Protein AF-A0A8S4NFU0-F1 (afdb_monomer_lite)

Structure (mmCIF, N/CA/C/O backbone):
data_AF-A0A8S4NFU0-F1
#
_entry.id   AF-A0A8S4NFU0-F1
#
loop_
_atom_site.group_PDB
_atom_site.id
_atom_site.type_symbol
_atom_site.label_atom_id
_atom_site.label_alt_id
_atom_site.label_comp_id
_atom_site.label_asym_id
_atom_site.label_entity_id
_atom_site.label_seq_id
_atom_site.pdbx_PDB_ins_code
_atom_site.Cartn_x
_atom_site.Cartn_y
_atom_site.Cartn_z
_atom_site.occupancy
_atom_site.B_iso_or_equiv
_atom_site.auth_seq_id
_atom_site.auth_comp_id
_atom_site.auth_asym_id
_atom_site.auth_atom_id
_atom_site.pdbx_PDB_model_num
ATOM 1 N N . GLY A 1 1 ? 4.737 3.732 -10.037 1.00 83.00 1 GLY A N 1
ATOM 2 C CA . GLY A 1 1 ? 3.515 4.091 -9.311 1.00 83.00 1 GLY A CA 1
ATOM 3 C C . GLY A 1 1 ? 2.408 3.191 -9.789 1.00 83.00 1 GLY A C 1
ATOM 4 O O . GLY A 1 1 ? 2.575 2.513 -10.796 1.00 83.00 1 GLY A O 1
ATOM 5 N N . GLY A 1 2 ? 1.293 3.156 -9.080 1.00 92.38 2 GLY A N 1
ATOM 6 C CA . GLY A 1 2 ? 0.189 2.275 -9.426 1.00 92.38 2 GLY A CA 1
ATOM 7 C C . GLY A 1 2 ? -1.128 2.787 -8.881 1.00 92.38 2 GLY A C 1
ATOM 8 O O . GLY A 1 2 ? -1.194 3.829 -8.230 1.00 92.38 2 GLY A O 1
ATOM 9 N N . THR A 1 3 ? -2.190 2.054 -9.183 1.00 94.56 3 THR A N 1
ATOM 10 C CA . THR A 1 3 ? -3.508 2.276 -8.596 1.00 94.56 3 THR A CA 1
ATOM 11 C C . THR A 1 3 ? -3.961 1.001 -7.925 1.00 94.56 3 THR A C 1
ATOM 13 O O . THR A 1 3 ? -4.016 -0.037 -8.570 1.00 94.56 3 THR A O 1
ATOM 16 N N . CYS A 1 4 ? -4.296 1.105 -6.650 1.00 94.94 4 CYS A N 1
ATOM 17 C CA . CYS A 1 4 ? -4.860 0.049 -5.833 1.00 94.94 4 CYS A CA 1
ATOM 18 C C . CYS A 1 4 ? -6.296 0.393 -5.496 1.00 94.94 4 CYS A C 1
ATOM 20 O O . CYS A 1 4 ? -6.574 1.526 -5.097 1.00 94.94 4 CYS A O 1
ATOM 22 N N . LYS A 1 5 ? -7.190 -0.582 -5.631 1.00 95.44 5 LYS A N 1
ATOM 23 C CA . LYS A 1 5 ? -8.589 -0.441 -5.254 1.00 95.44 5 LYS A CA 1
ATOM 24 C C . LYS A 1 5 ? -9.026 -1.624 -4.401 1.00 95.44 5 LYS A C 1
ATOM 26 O O . LYS A 1 5 ? -8.811 -2.766 -4.792 1.00 95.44 5 LYS A O 1
ATOM 31 N N . ASP A 1 6 ? -9.664 -1.318 -3.284 1.00 94.81 6 ASP A N 1
ATOM 32 C CA . ASP A 1 6 ? -10.449 -2.259 -2.494 1.00 94.81 6 ASP A CA 1
ATOM 33 C C . ASP A 1 6 ? -11.737 -2.589 -3.266 1.00 94.81 6 ASP A C 1
ATOM 35 O O . ASP A 1 6 ? -12.488 -1.693 -3.685 1.00 94.81 6 ASP A O 1
ATOM 39 N N . ARG A 1 7 ? -11.971 -3.879 -3.517 1.00 95.19 7 ARG A N 1
ATOM 40 C CA . ARG A 1 7 ? -13.120 -4.350 -4.306 1.00 95.19 7 ARG A CA 1
ATOM 41 C C . ARG A 1 7 ? -14.400 -4.499 -3.485 1.00 95.19 7 ARG A C 1
ATOM 43 O O . ARG A 1 7 ? -15.466 -4.621 -4.087 1.00 95.19 7 ARG A O 1
ATOM 50 N N . VAL A 1 8 ? -14.315 -4.421 -2.162 1.00 93.81 8 VAL A N 1
ATOM 51 C CA . VAL A 1 8 ? -15.434 -4.493 -1.220 1.00 93.81 8 VAL A CA 1
ATOM 52 C C . VAL A 1 8 ? -16.080 -3.122 -1.028 1.00 93.81 8 VAL A C 1
ATOM 54 O O . VAL A 1 8 ? -17.285 -2.970 -1.228 1.00 93.81 8 VAL A O 1
ATOM 57 N N . ASN A 1 9 ? -15.300 -2.101 -0.670 1.00 90.19 9 ASN A N 1
ATOM 58 C CA . ASN A 1 9 ? -15.821 -0.772 -0.313 1.00 90.19 9 ASN A CA 1
ATOM 59 C C . ASN A 1 9 ? -15.422 0.345 -1.302 1.00 90.19 9 ASN A C 1
ATOM 61 O O . ASN A 1 9 ? -15.905 1.474 -1.193 1.00 90.19 9 ASN A O 1
ATOM 65 N N . GLY A 1 10 ? -14.578 0.044 -2.295 1.00 90.75 10 GLY A N 1
ATOM 66 C CA . GLY A 1 10 ? -14.188 0.976 -3.352 1.00 90.75 10 GLY A CA 1
ATOM 67 C C . GLY A 1 10 ? -13.077 1.962 -2.986 1.00 90.75 10 GLY A C 1
ATOM 68 O O . GLY A 1 10 ? -12.747 2.813 -3.823 1.00 90.75 10 GLY A O 1
ATOM 69 N N . TYR A 1 11 ? -12.481 1.867 -1.791 1.00 91.00 11 TYR A N 1
ATOM 70 C CA . TYR A 1 11 ? -11.343 2.704 -1.409 1.00 91.00 11 TYR A CA 1
ATOM 71 C C . TYR A 1 11 ? -10.204 2.572 -2.416 1.00 91.00 11 TYR A C 1
ATOM 73 O O . TYR A 1 11 ? -9.812 1.476 -2.798 1.00 91.00 11 TYR A O 1
ATOM 81 N N . THR A 1 12 ? -9.686 3.710 -2.879 1.00 92.75 12 THR A N 1
ATOM 82 C CA . THR A 1 12 ? -8.677 3.753 -3.942 1.00 92.75 12 THR A CA 1
ATOM 83 C C . THR A 1 12 ? -7.472 4.583 -3.507 1.00 92.75 12 THR A C 1
ATOM 85 O O . THR A 1 12 ? -7.626 5.666 -2.938 1.00 92.75 12 THR A O 1
ATOM 88 N N . CYS A 1 13 ? -6.274 4.082 -3.802 1.00 91.19 13 CYS A N 1
ATOM 89 C CA . CYS A 1 13 ? -5.010 4.801 -3.688 1.00 91.19 13 CYS A CA 1
ATOM 90 C C . CYS A 1 13 ? -4.318 4.788 -5.052 1.00 91.19 13 CYS A C 1
ATOM 92 O O . CYS A 1 13 ? -4.094 3.717 -5.616 1.00 91.19 13 CYS A O 1
ATOM 94 N N . SER A 1 14 ? -3.975 5.960 -5.581 1.00 93.00 14 SER A N 1
ATOM 95 C CA . SER A 1 14 ? -3.388 6.094 -6.916 1.00 93.00 14 SER A CA 1
ATOM 96 C C . SER A 1 14 ? -2.193 7.026 -6.892 1.00 93.00 14 SER A C 1
ATOM 98 O O . SER A 1 14 ? -2.296 8.150 -6.416 1.00 93.00 14 SER A O 1
ATOM 100 N N . CYS A 1 15 ? -1.083 6.599 -7.480 1.00 91.81 15 CYS A N 1
ATOM 101 C CA . CYS A 1 15 ? 0.087 7.435 -7.711 1.00 91.81 15 CYS A CA 1
ATOM 102 C C . CYS A 1 15 ? 0.414 7.499 -9.203 1.00 91.81 15 CYS A C 1
ATOM 104 O O . CYS A 1 15 ? 0.157 6.551 -9.948 1.00 91.81 15 CYS A O 1
ATOM 106 N N . VAL A 1 16 ? 1.027 8.599 -9.649 1.00 90.94 16 VAL A N 1
ATOM 107 C CA . VAL A 1 16 ? 1.450 8.735 -11.055 1.00 90.94 16 VAL A CA 1
ATOM 108 C C . VAL A 1 16 ? 2.440 7.621 -11.457 1.00 90.94 16 VAL A C 1
ATOM 110 O O . VAL A 1 16 ? 3.186 7.130 -10.603 1.00 90.94 16 VAL A O 1
ATOM 113 N N . PRO A 1 17 ? 2.499 7.210 -12.739 1.00 85.44 17 PRO A N 1
ATOM 114 C CA . PRO A 1 17 ? 3.299 6.057 -13.172 1.00 85.44 17 PRO A CA 1
ATOM 115 C C . PRO A 1 17 ? 4.780 6.103 -12.764 1.00 85.44 17 PRO A C 1
ATOM 117 O O . PRO A 1 17 ? 5.335 5.092 -12.338 1.00 85.44 17 PRO A O 1
ATOM 120 N N . GLU A 1 18 ? 5.407 7.278 -12.794 1.00 83.81 18 GLU A N 1
ATOM 121 C CA . GLU A 1 18 ? 6.823 7.463 -12.436 1.00 83.81 18 GLU A CA 1
ATOM 122 C C . GLU A 1 18 ? 7.076 7.515 -10.920 1.00 83.81 18 GLU A C 1
ATOM 124 O O . GLU A 1 18 ? 8.221 7.560 -10.477 1.00 83.81 18 GLU A O 1
ATOM 129 N N . TYR A 1 19 ? 6.021 7.497 -10.100 1.00 85.88 19 TYR A N 1
ATOM 130 C CA . TYR A 1 19 ? 6.157 7.610 -8.655 1.00 85.88 19 TYR A CA 1
ATOM 131 C C . TYR A 1 19 ? 6.862 6.402 -8.042 1.00 85.88 19 TYR A C 1
ATOM 133 O O . TYR A 1 19 ? 6.472 5.257 -8.297 1.00 85.88 19 TYR A O 1
ATOM 141 N N . ASN A 1 20 ? 7.855 6.682 -7.202 1.00 81.81 20 ASN A N 1
ATOM 142 C CA . ASN A 1 20 ? 8.699 5.721 -6.501 1.00 81.81 20 ASN A CA 1
ATOM 143 C C . ASN A 1 20 ? 8.838 6.041 -4.999 1.00 81.81 20 ASN A C 1
ATOM 145 O O . ASN A 1 20 ? 9.835 5.649 -4.408 1.00 81.81 20 ASN A O 1
ATOM 149 N N . GLY A 1 21 ? 7.904 6.795 -4.402 1.00 78.56 21 GLY A N 1
ATOM 150 C CA . GLY A 1 21 ? 7.862 6.999 -2.948 1.00 78.56 21 GLY A CA 1
ATOM 151 C C . GLY A 1 21 ? 8.593 8.215 -2.378 1.00 78.56 21 GLY A C 1
ATOM 152 O O . GLY A 1 21 ? 8.678 8.339 -1.162 1.00 78.56 21 GLY A O 1
ATOM 153 N N . GLN A 1 22 ? 9.125 9.113 -3.212 1.00 71.25 22 GLN A N 1
ATOM 154 C CA . GLN A 1 22 ? 9.906 10.271 -2.741 1.00 71.25 22 GLN A CA 1
ATOM 155 C C . GLN A 1 22 ? 9.101 11.588 -2.615 1.00 71.25 22 GLN A C 1
ATOM 157 O O . GLN A 1 22 ? 9.662 12.582 -2.172 1.00 71.25 2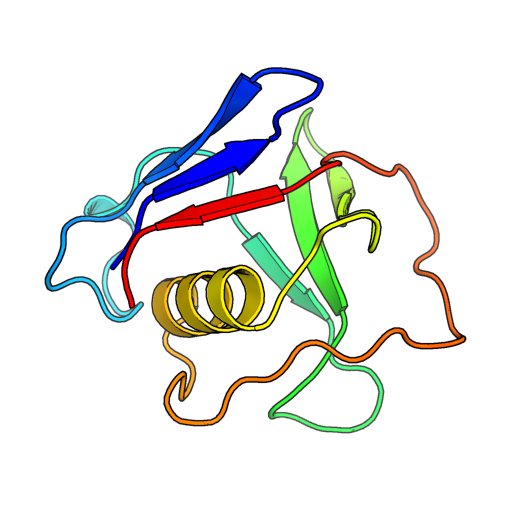2 GLN A O 1
ATOM 162 N N . ASP A 1 23 ? 7.799 11.604 -2.949 1.00 73.62 23 ASP A N 1
ATOM 163 C CA . ASP A 1 23 ? 6.974 12.822 -3.119 1.00 73.62 23 ASP A CA 1
ATOM 164 C C . ASP A 1 23 ? 5.456 12.590 -2.872 1.00 73.62 23 ASP A C 1
ATOM 166 O O . ASP A 1 23 ? 4.699 12.295 -3.800 1.00 73.62 23 ASP A O 1
ATOM 170 N N . ASN A 1 24 ? 4.952 12.802 -1.653 1.00 66.12 24 ASN A N 1
ATOM 171 C CA . ASN A 1 24 ? 3.542 12.509 -1.314 1.00 66.12 24 ASN A CA 1
ATOM 172 C C . ASN A 1 24 ? 2.482 13.248 -2.168 1.00 66.12 24 ASN A C 1
ATOM 174 O O . ASN A 1 24 ? 1.353 12.780 -2.271 1.00 66.12 24 ASN A O 1
ATOM 178 N N . TYR A 1 25 ? 2.818 14.376 -2.811 1.00 73.38 25 TYR A N 1
ATOM 179 C CA . TYR A 1 25 ? 1.887 15.131 -3.671 1.00 73.38 25 TYR A CA 1
ATOM 180 C C . TYR A 1 25 ? 1.590 14.444 -5.015 1.00 73.38 25 TYR A C 1
ATOM 182 O O . TYR A 1 25 ? 0.728 14.895 -5.767 1.00 73.38 25 TYR A O 1
ATOM 190 N N . LYS A 1 26 ? 2.312 13.366 -5.334 1.00 85.56 26 LYS A N 1
ATOM 191 C CA . LYS A 1 26 ? 2.134 12.574 -6.557 1.00 85.56 26 LYS A CA 1
ATOM 192 C C . LYS A 1 26 ? 1.158 11.408 -6.387 1.00 85.56 26 LYS A C 1
ATOM 194 O O . LYS A 1 26 ? 0.972 10.638 -7.333 1.00 85.56 26 LYS A O 1
ATOM 199 N N . CYS A 1 27 ? 0.550 11.296 -5.208 1.00 88.31 27 CYS A N 1
ATOM 200 C CA . CYS A 1 27 ? -0.415 10.268 -4.857 1.00 88.31 27 CYS A CA 1
ATOM 201 C C . CYS A 1 27 ? -1.709 10.872 -4.317 1.00 88.31 27 CYS A C 1
ATOM 203 O O . CYS A 1 27 ? -1.703 11.900 -3.642 1.00 88.31 27 CYS A O 1
ATOM 205 N N . THR A 1 28 ? -2.819 10.194 -4.576 1.00 90.81 28 THR A N 1
ATOM 206 C CA . THR A 1 28 ? -4.127 10.457 -3.982 1.00 90.81 28 THR A CA 1
ATOM 207 C C . THR A 1 28 ? -4.594 9.228 -3.206 1.00 90.81 28 THR A C 1
ATOM 209 O O . THR A 1 28 ? -4.264 8.093 -3.554 1.00 90.81 28 THR A O 1
ATOM 212 N N . GLY A 1 29 ? -5.369 9.454 -2.144 1.00 87.69 29 GLY A N 1
ATOM 213 C CA . GLY A 1 29 ? -5.894 8.393 -1.283 1.00 87.69 29 GLY A CA 1
ATOM 214 C C . GLY A 1 29 ? -5.310 8.413 0.135 1.00 87.69 29 GLY A C 1
ATOM 215 O O . GLY A 1 29 ? -4.687 9.400 0.533 1.00 87.69 29 GLY A O 1
ATOM 216 N N . PRO A 1 30 ? -5.567 7.357 0.925 1.00 86.62 30 PRO A N 1
ATOM 217 C CA . PRO A 1 30 ? -5.126 7.276 2.310 1.00 86.62 30 PRO A CA 1
ATOM 218 C C . PRO A 1 30 ? -3.614 7.055 2.420 1.00 86.62 30 PRO A C 1
ATOM 220 O O . PRO A 1 30 ? -2.976 6.494 1.528 1.00 86.62 30 PRO A O 1
ATOM 223 N N . ASN A 1 31 ? -3.047 7.459 3.557 1.00 89.50 31 ASN A N 1
ATOM 224 C CA . ASN A 1 31 ? -1.657 7.152 3.875 1.00 89.50 31 ASN A CA 1
ATOM 225 C C . ASN A 1 31 ? -1.514 5.663 4.197 1.00 89.50 31 ASN A C 1
ATOM 227 O O . ASN A 1 31 ? -2.367 5.083 4.869 1.00 89.50 31 ASN A O 1
ATOM 231 N N . ILE A 1 32 ? -0.401 5.073 3.780 1.00 91.69 32 ILE A N 1
ATOM 232 C CA . ILE A 1 32 ? -0.042 3.688 4.089 1.00 91.69 32 ILE A CA 1
ATOM 233 C C . ILE A 1 32 ? 1.284 3.641 4.847 1.00 91.69 32 ILE A C 1
ATOM 235 O O . ILE A 1 32 ? 2.077 4.582 4.784 1.00 91.69 32 ILE A O 1
ATOM 239 N N . ARG A 1 33 ? 1.530 2.548 5.572 1.00 91.94 33 ARG A N 1
ATOM 240 C CA . ARG A 1 33 ? 2.820 2.262 6.215 1.00 91.94 33 ARG A CA 1
ATOM 241 C C . ARG A 1 33 ? 3.083 0.765 6.276 1.00 91.94 33 ARG A C 1
ATOM 243 O O . ARG A 1 33 ? 2.150 -0.031 6.313 1.00 91.94 33 ARG A O 1
ATOM 250 N N . VAL A 1 34 ? 4.355 0.400 6.384 1.00 90.75 34 VAL A N 1
ATOM 251 C CA . VAL A 1 34 ? 4.765 -0.953 6.767 1.00 90.75 34 VAL A CA 1
ATOM 252 C C . VAL A 1 34 ? 5.144 -0.948 8.242 1.00 90.75 34 VAL A C 1
ATOM 254 O O . VAL A 1 34 ? 6.030 -0.209 8.668 1.00 90.75 34 VAL A O 1
ATOM 257 N N . VAL A 1 35 ? 4.474 -1.784 9.031 1.00 90.56 35 VAL A N 1
ATOM 258 C CA . VAL A 1 35 ? 4.870 -2.079 10.408 1.00 90.56 35 VAL A CA 1
ATOM 259 C C . VAL A 1 35 ? 5.801 -3.284 10.388 1.00 90.56 35 VAL A C 1
ATOM 261 O O . VAL A 1 35 ? 5.382 -4.406 10.105 1.00 90.56 35 VAL A O 1
ATOM 264 N N . HIS A 1 36 ? 7.080 -3.048 10.668 1.00 86.50 36 HIS A N 1
ATOM 265 C CA . HIS A 1 36 ? 8.126 -4.068 10.646 1.00 86.50 36 HIS A CA 1
ATOM 266 C C . HIS A 1 36 ? 7.933 -5.124 11.739 1.00 86.50 36 HIS A C 1
ATOM 268 O O . HIS A 1 36 ? 7.861 -4.797 12.923 1.00 86.50 36 HIS A O 1
ATOM 274 N N . VAL A 1 37 ? 7.908 -6.402 11.350 1.00 76.44 37 VAL A N 1
ATOM 275 C CA . VAL A 1 37 ? 7.730 -7.541 12.268 1.00 76.44 37 VAL A CA 1
ATOM 276 C C . VAL A 1 37 ? 9.012 -8.377 12.299 1.00 76.44 37 VAL A C 1
ATOM 278 O O . VAL A 1 37 ? 9.021 -9.525 11.903 1.00 76.44 37 VAL A O 1
ATOM 281 N N . GLY A 1 38 ? 10.134 -7.804 12.743 1.00 69.31 38 GLY A N 1
ATOM 282 C CA . GLY A 1 38 ? 11.404 -8.544 12.875 1.00 69.31 38 GLY A CA 1
ATOM 283 C C . GLY A 1 38 ? 12.431 -8.345 11.748 1.00 69.31 38 GLY A C 1
ATOM 284 O O . GLY A 1 38 ? 13.443 -9.041 11.728 1.00 69.31 38 GLY A O 1
ATOM 285 N N . GLY A 1 39 ? 12.228 -7.376 10.848 1.00 69.31 39 GLY A N 1
ATOM 286 C CA . GLY A 1 39 ? 13.225 -6.930 9.863 1.00 69.31 39 GLY A CA 1
ATOM 287 C C . GLY A 1 39 ? 12.859 -5.579 9.237 1.00 69.31 39 GLY A C 1
ATOM 288 O O . GLY A 1 39 ? 11.690 -5.219 9.214 1.00 69.31 39 GLY A O 1
ATOM 289 N N . SER A 1 40 ? 13.840 -4.821 8.732 1.00 74.81 40 SER A N 1
ATOM 290 C CA . SER A 1 40 ? 13.640 -3.458 8.194 1.00 74.81 40 SER A CA 1
ATOM 291 C C . SER A 1 40 ? 13.133 -3.402 6.748 1.00 74.81 40 SER A C 1
ATOM 293 O O . SER A 1 40 ? 12.832 -2.325 6.242 1.00 74.81 40 SER A O 1
ATOM 295 N N . THR A 1 41 ? 13.051 -4.540 6.058 1.00 81.88 41 THR A N 1
ATOM 296 C CA . THR A 1 41 ? 12.702 -4.605 4.627 1.00 81.88 41 THR A CA 1
ATOM 297 C C . THR A 1 41 ? 11.334 -5.218 4.354 1.00 81.88 41 THR A C 1
ATOM 299 O O . THR A 1 41 ? 10.884 -5.217 3.215 1.00 81.88 41 THR A O 1
ATOM 302 N N . TRP A 1 42 ? 10.661 -5.729 5.382 1.00 86.62 42 TRP A N 1
ATOM 303 C CA . TRP A 1 42 ? 9.354 -6.367 5.275 1.00 86.62 42 TRP A CA 1
ATOM 304 C C . TRP A 1 42 ? 8.531 -6.100 6.532 1.00 86.62 42 TRP A C 1
ATOM 306 O O . TRP A 1 42 ? 9.054 -5.682 7.569 1.00 86.62 42 TRP A O 1
ATOM 316 N N . GLY A 1 43 ? 7.229 -6.329 6.440 1.00 89.88 43 GLY A N 1
ATOM 317 C CA . GLY A 1 43 ? 6.323 -6.150 7.559 1.00 89.88 43 GLY A CA 1
ATOM 318 C C . GLY A 1 43 ? 4.871 -6.222 7.124 1.00 89.88 43 GLY A C 1
ATOM 319 O O . GLY A 1 43 ? 4.565 -6.595 5.993 1.00 89.88 43 GLY A O 1
ATOM 320 N N . ARG A 1 44 ? 3.986 -5.851 8.043 1.00 91.19 44 ARG A N 1
ATOM 321 C CA . ARG A 1 44 ? 2.549 -5.785 7.799 1.00 91.19 44 ARG A CA 1
ATOM 322 C C . ARG A 1 44 ? 2.193 -4.450 7.158 1.00 91.19 44 ARG A C 1
ATOM 324 O O . ARG A 1 44 ? 2.596 -3.406 7.671 1.00 91.19 44 ARG A O 1
ATOM 331 N N . LEU A 1 45 ? 1.422 -4.492 6.076 1.00 91.38 45 LEU A N 1
ATOM 332 C CA . LEU A 1 45 ? 0.859 -3.296 5.465 1.00 91.38 45 LEU A CA 1
ATOM 333 C C . LEU A 1 45 ? -0.325 -2.796 6.301 1.00 91.38 45 LEU A C 1
ATOM 335 O O . LEU A 1 45 ? -1.228 -3.560 6.643 1.00 91.38 45 LEU A O 1
ATOM 339 N N . GLU A 1 46 ? -0.309 -1.509 6.627 1.00 92.94 46 GLU A N 1
ATOM 340 C CA . GLU A 1 46 ? -1.400 -0.820 7.310 1.00 92.94 46 GLU A CA 1
ATOM 341 C C . GLU A 1 46 ? -1.793 0.440 6.543 1.00 92.94 46 GLU A C 1
ATOM 343 O O . GLU A 1 46 ? -0.957 1.098 5.914 1.00 92.94 46 GLU A O 1
ATOM 348 N N . VAL A 1 47 ? -3.071 0.791 6.636 1.00 92.75 47 VAL A N 1
ATOM 349 C CA . VAL A 1 47 ? -3.669 1.971 6.009 1.00 92.75 47 VAL A CA 1
ATOM 350 C C . VAL A 1 47 ? -4.288 2.871 7.072 1.00 92.75 47 VAL A C 1
ATOM 352 O O . VAL A 1 47 ? -4.854 2.397 8.059 1.00 92.75 47 VAL A O 1
ATOM 355 N N . TYR A 1 48 ? -4.145 4.182 6.889 1.00 91.38 48 TYR A N 1
ATOM 356 C CA . TYR A 1 48 ? -4.773 5.179 7.742 1.00 91.38 48 TYR A CA 1
ATOM 357 C C . TYR A 1 48 ? -6.125 5.577 7.163 1.00 91.38 48 TYR A C 1
ATOM 359 O O . TYR A 1 48 ? -6.201 6.285 6.155 1.00 91.38 48 TYR A O 1
ATOM 367 N N . TYR A 1 49 ? -7.192 5.135 7.817 1.00 87.88 49 TYR A N 1
ATOM 368 C CA . TYR A 1 49 ? -8.558 5.374 7.390 1.00 87.88 49 TYR A CA 1
ATOM 369 C C . TYR A 1 49 ? -9.460 5.663 8.594 1.00 87.88 49 TYR A C 1
ATOM 371 O O . TYR A 1 49 ? -9.216 5.188 9.697 1.00 87.88 49 TYR A O 1
ATOM 379 N N . ASN A 1 50 ? -10.465 6.523 8.404 1.00 88.75 50 ASN A N 1
ATOM 380 C CA . ASN A 1 50 ? -11.386 6.963 9.458 1.00 88.75 50 ASN A CA 1
ATOM 381 C C . ASN A 1 50 ? -10.690 7.388 10.775 1.00 88.75 50 ASN A C 1
ATOM 383 O O . ASN A 1 50 ? -11.113 7.039 11.873 1.00 88.75 50 ASN A O 1
ATOM 387 N N . ASN A 1 51 ? -9.596 8.149 10.653 1.00 90.19 51 ASN A N 1
ATOM 388 C CA . ASN A 1 51 ? -8.756 8.615 11.764 1.00 90.19 51 ASN A CA 1
ATOM 389 C C . ASN A 1 51 ? -8.075 7.517 12.606 1.00 90.19 51 ASN A C 1
ATOM 391 O O . ASN A 1 51 ? -7.670 7.779 13.740 1.00 90.19 51 ASN A O 1
ATOM 395 N N . ALA A 1 52 ? -7.900 6.313 12.062 1.00 92.38 52 ALA A N 1
ATOM 396 C CA . ALA A 1 52 ? -7.196 5.227 12.729 1.00 92.38 52 ALA A CA 1
ATOM 397 C C . ALA A 1 52 ? -6.351 4.399 11.750 1.00 92.38 52 ALA A C 1
ATOM 399 O O . ALA A 1 52 ? -6.632 4.301 10.557 1.00 92.38 52 ALA A O 1
ATOM 400 N N . TRP A 1 53 ? -5.288 3.787 12.268 1.00 93.56 53 TRP A N 1
ATOM 401 C CA . TRP A 1 53 ? -4.533 2.778 11.529 1.00 93.56 53 TRP A CA 1
ATOM 402 C C . TRP A 1 53 ? -5.225 1.427 11.655 1.00 93.56 53 TRP A C 1
ATOM 404 O O . TRP A 1 53 ? -5.655 1.061 12.746 1.00 93.56 53 TRP A O 1
ATOM 414 N N . GLY A 1 54 ? -5.289 0.692 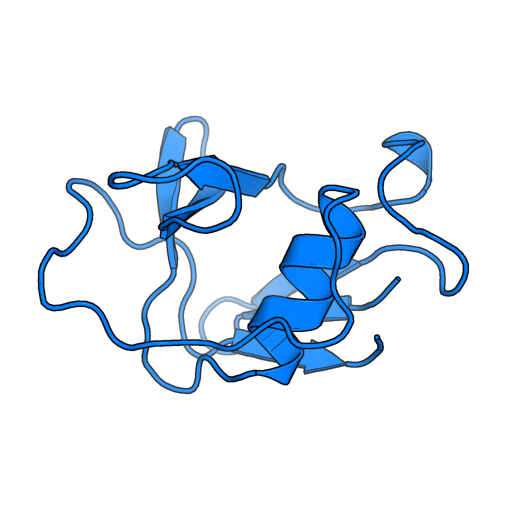10.554 1.00 92.50 54 GLY A N 1
ATOM 415 C CA . GLY A 1 54 ? -5.817 -0.667 10.516 1.00 92.50 54 GLY A CA 1
ATOM 416 C C . GLY A 1 54 ? -5.148 -1.490 9.426 1.00 92.50 54 GLY A C 1
ATOM 417 O O . GLY A 1 54 ? -4.296 -0.994 8.681 1.00 92.50 54 GLY A O 1
ATOM 418 N N . THR A 1 55 ? -5.498 -2.767 9.377 1.00 92.25 55 THR A N 1
ATOM 419 C CA . THR A 1 55 ? -4.853 -3.765 8.527 1.00 92.25 55 THR A CA 1
ATOM 420 C C . THR A 1 55 ? -5.540 -3.906 7.176 1.00 92.25 55 THR A C 1
ATOM 422 O O . THR A 1 55 ? -6.662 -3.443 6.968 1.00 92.25 55 THR A O 1
ATOM 425 N N . VAL A 1 56 ? -4.843 -4.575 6.263 1.00 91.81 56 VAL A N 1
ATOM 426 C CA . VAL A 1 56 ? -5.381 -5.058 4.991 1.00 91.81 56 VAL A CA 1
ATOM 427 C C . VAL A 1 56 ? -5.581 -6.568 5.121 1.00 91.81 56 VAL A C 1
ATOM 429 O O . VAL A 1 56 ? -4.692 -7.243 5.647 1.00 91.81 56 VAL A O 1
ATOM 432 N N . CYS A 1 57 ? -6.747 -7.069 4.720 1.00 91.44 57 CYS A N 1
ATOM 433 C CA . CYS A 1 57 ? -7.031 -8.500 4.648 1.00 91.44 57 CYS A CA 1
ATOM 434 C C . CYS A 1 57 ? -6.094 -9.174 3.635 1.00 91.44 57 CYS A C 1
ATOM 436 O O . CYS A 1 57 ? -5.684 -8.547 2.657 1.00 91.44 57 CYS A O 1
ATOM 438 N N . ASP A 1 58 ? -5.726 -10.430 3.871 1.00 89.94 58 ASP A N 1
ATOM 439 C CA . ASP A 1 58 ? -4.903 -11.199 2.939 1.00 89.94 58 ASP A CA 1
ATOM 440 C C . ASP A 1 58 ? -5.694 -11.858 1.807 1.00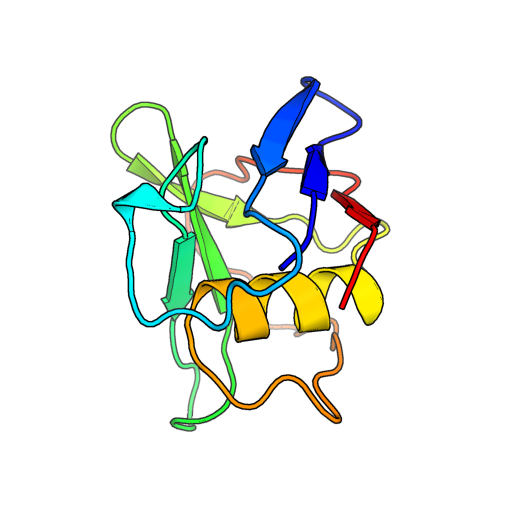 89.94 58 ASP A C 1
ATOM 442 O O . ASP A 1 58 ? -5.088 -12.316 0.833 1.00 89.94 58 ASP A O 1
ATOM 446 N N . ASP A 1 59 ? -7.023 -11.880 1.893 1.00 91.06 59 ASP A N 1
ATOM 447 C CA . ASP A 1 59 ? -7.869 -12.400 0.828 1.00 91.06 59 ASP A CA 1
ATOM 448 C C . ASP A 1 59 ? -7.625 -11.621 -0.476 1.00 91.06 59 ASP A C 1
ATOM 450 O O . ASP A 1 59 ? -7.716 -10.395 -0.553 1.00 91.06 59 ASP A O 1
ATOM 454 N N . TYR A 1 60 ? -7.222 -12.369 -1.508 1.00 92.38 60 TYR A N 1
ATOM 455 C CA . TYR A 1 60 ? -6.801 -11.875 -2.827 1.00 92.38 60 TYR A CA 1
ATOM 456 C C . TYR A 1 60 ? -5.651 -10.863 -2.842 1.00 92.38 60 TYR A C 1
ATOM 458 O O . TYR A 1 60 ? -5.316 -10.376 -3.920 1.00 92.38 60 TYR A O 1
ATOM 466 N N . PHE A 1 61 ? -5.007 -10.602 -1.705 1.00 93.25 61 PHE A N 1
ATOM 467 C CA . PHE A 1 61 ? -3.811 -9.780 -1.664 1.00 93.25 61 PHE A CA 1
ATOM 468 C C . PHE A 1 61 ? -2.649 -10.538 -2.317 1.00 93.25 61 PHE A C 1
ATOM 470 O O . PHE A 1 61 ? -2.270 -11.623 -1.869 1.00 93.25 61 PHE A O 1
ATOM 477 N N . ASP A 1 62 ? -2.066 -9.978 -3.374 1.00 93.38 62 ASP A N 1
ATOM 478 C CA . ASP A 1 62 ? -1.043 -10.653 -4.173 1.00 93.38 62 ASP A CA 1
ATOM 479 C C . ASP A 1 62 ? 0.297 -9.892 -4.261 1.00 93.38 62 ASP A C 1
ATOM 481 O O . ASP A 1 62 ? 0.537 -8.854 -3.634 1.00 93.38 62 ASP A O 1
ATOM 485 N N . ASP A 1 63 ? 1.239 -10.454 -5.023 1.00 95.19 63 ASP A N 1
ATOM 486 C CA . ASP A 1 63 ? 2.561 -9.856 -5.223 1.00 95.19 63 ASP A CA 1
ATOM 487 C C . ASP A 1 63 ? 2.502 -8.514 -5.971 1.00 95.19 63 ASP A C 1
ATOM 489 O O . ASP A 1 63 ? 3.415 -7.698 -5.828 1.00 95.19 63 ASP A O 1
ATOM 493 N N . ILE A 1 64 ? 1.475 -8.266 -6.787 1.00 95.25 64 ILE A N 1
ATOM 494 C CA . ILE A 1 64 ? 1.291 -6.982 -7.473 1.00 95.25 64 ILE A CA 1
ATOM 495 C C . ILE A 1 64 ? 0.896 -5.929 -6.440 1.00 95.25 64 ILE A C 1
ATOM 497 O O . ILE A 1 64 ? 1.489 -4.845 -6.424 1.00 95.25 64 ILE A O 1
ATOM 501 N N . ASP A 1 65 ? -0.019 -6.263 -5.531 1.00 95.12 65 ASP A N 1
ATOM 502 C CA . ASP A 1 65 ? -0.413 -5.372 -4.440 1.00 95.12 65 ASP A CA 1
ATOM 503 C C . ASP A 1 65 ? 0.786 -5.010 -3.551 1.00 95.12 65 ASP A C 1
ATOM 505 O O . ASP A 1 65 ? 1.037 -3.831 -3.270 1.00 95.12 65 ASP A O 1
ATOM 509 N N . ALA A 1 66 ? 1.603 -6.008 -3.191 1.00 94.19 66 ALA A N 1
ATOM 510 C CA . ALA A 1 66 ? 2.832 -5.807 -2.425 1.00 94.19 66 ALA A CA 1
ATOM 511 C C . ALA A 1 66 ? 3.829 -4.880 -3.145 1.00 94.19 66 ALA A C 1
ATOM 513 O O . ALA A 1 66 ? 4.387 -3.963 -2.535 1.00 94.19 66 ALA A O 1
ATOM 514 N N . LYS A 1 67 ? 4.043 -5.079 -4.452 1.00 94.19 67 LYS A N 1
ATOM 515 C CA . LYS A 1 67 ? 4.953 -4.253 -5.263 1.00 94.19 67 LYS A CA 1
ATOM 516 C C . LYS A 1 67 ? 4.505 -2.801 -5.321 1.00 94.19 67 LYS A C 1
ATOM 518 O O . LYS A 1 67 ? 5.322 -1.905 -5.094 1.00 94.19 67 LYS A O 1
ATOM 523 N N . VAL A 1 68 ? 3.222 -2.559 -5.590 1.00 94.25 68 VAL A N 1
ATOM 524 C CA . VAL A 1 68 ? 2.677 -1.198 -5.648 1.00 94.25 68 VAL A CA 1
ATOM 525 C C . VAL A 1 68 ? 2.795 -0.517 -4.283 1.00 94.25 68 VAL A C 1
ATOM 527 O O . VAL A 1 68 ? 3.262 0.622 -4.221 1.00 94.25 68 VAL A O 1
ATOM 530 N N . ALA A 1 69 ? 2.491 -1.221 -3.187 1.00 92.88 69 ALA A N 1
ATOM 531 C CA . ALA A 1 69 ? 2.655 -0.696 -1.832 1.00 92.88 69 ALA A CA 1
ATOM 532 C C . ALA A 1 69 ? 4.120 -0.342 -1.509 1.00 92.88 69 ALA A C 1
ATOM 534 O O . ALA A 1 69 ? 4.400 0.779 -1.076 1.00 92.88 69 ALA A O 1
ATOM 535 N N . CYS A 1 70 ? 5.071 -1.247 -1.773 1.00 91.94 70 CYS A N 1
ATOM 536 C CA . CYS A 1 70 ? 6.501 -0.984 -1.581 1.00 91.94 70 CYS A CA 1
ATOM 537 C C . CYS A 1 70 ? 6.960 0.232 -2.386 1.00 91.94 70 CYS A C 1
ATOM 539 O O . CYS A 1 70 ? 7.665 1.094 -1.860 1.00 91.94 70 CYS A O 1
ATOM 541 N N . LYS A 1 71 ? 6.513 0.351 -3.638 1.00 91.25 71 LYS A N 1
ATOM 542 C CA . LYS A 1 71 ? 6.856 1.495 -4.479 1.00 91.25 71 LYS A CA 1
ATOM 543 C C . 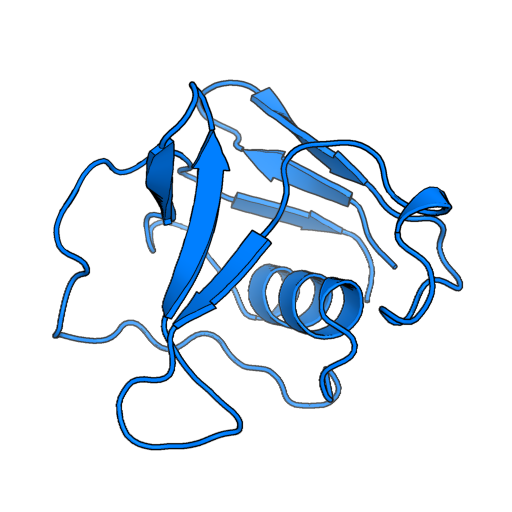LYS A 1 71 ? 6.256 2.799 -3.973 1.00 91.25 71 LYS A C 1
ATOM 545 O O . LYS A 1 71 ? 6.929 3.825 -4.011 1.00 91.25 71 LYS A O 1
ATOM 550 N N . HIS A 1 72 ? 5.014 2.778 -3.493 1.00 90.62 72 HIS A N 1
ATOM 551 C CA . HIS A 1 72 ? 4.364 3.953 -2.910 1.00 90.62 72 HIS A CA 1
ATOM 552 C C . HIS A 1 72 ? 5.085 4.440 -1.643 1.00 90.62 72 HIS A C 1
ATOM 554 O O . HIS A 1 72 ? 5.119 5.640 -1.382 1.00 90.62 72 HIS A O 1
ATOM 560 N N . LEU A 1 73 ? 5.704 3.518 -0.903 1.00 90.19 73 LEU A N 1
ATOM 561 C CA . LEU A 1 73 ? 6.487 3.783 0.306 1.00 90.19 73 LEU A CA 1
ATOM 562 C C . LEU A 1 73 ? 7.970 4.086 0.047 1.00 90.19 73 LEU A C 1
ATOM 564 O O . LEU A 1 73 ? 8.717 4.326 0.992 1.00 90.19 73 LEU A O 1
ATOM 568 N N . GLY A 1 74 ? 8.419 4.043 -1.208 1.00 89.62 74 GLY A N 1
ATOM 569 C CA . GLY A 1 74 ? 9.821 4.280 -1.565 1.00 89.62 74 GLY A CA 1
ATOM 570 C C . GLY A 1 74 ? 10.774 3.179 -1.134 1.00 89.62 74 GLY A C 1
ATOM 571 O O . GLY A 1 74 ? 11.977 3.396 -0.995 1.00 89.62 74 GLY A O 1
ATOM 572 N N . MET A 1 75 ? 10.233 1.983 -0.939 1.00 88.75 75 MET A N 1
ATOM 573 C CA . MET A 1 75 ? 10.989 0.772 -0.677 1.00 88.75 75 MET A CA 1
ATOM 574 C C . MET A 1 75 ? 11.390 0.104 -1.997 1.00 88.75 75 MET A C 1
ATOM 576 O O . MET A 1 75 ? 10.810 0.357 -3.057 1.00 88.75 75 MET A O 1
ATOM 580 N N . SER A 1 76 ? 12.365 -0.804 -1.930 1.00 89.12 76 SER A N 1
ATOM 581 C CA . SER A 1 76 ? 12.646 -1.702 -3.053 1.00 89.12 76 SER A CA 1
ATOM 582 C C . SER A 1 76 ? 11.403 -2.541 -3.349 1.00 89.12 76 SER A C 1
ATOM 584 O O . SER A 1 76 ? 10.945 -3.283 -2.483 1.00 89.12 76 SER A O 1
ATOM 586 N N . TYR A 1 77 ? 10.858 -2.408 -4.556 1.00 89.56 77 TYR A N 1
ATOM 587 C CA . TYR A 1 77 ? 9.659 -3.127 -4.998 1.00 89.56 77 TYR A CA 1
ATOM 588 C C . TYR A 1 77 ? 9.995 -4.291 -5.939 1.00 89.56 77 TYR A C 1
ATOM 590 O O . TYR A 1 77 ? 9.242 -5.257 -6.018 1.00 89.56 77 TYR A O 1
ATOM 598 N N . GLU A 1 78 ? 11.146 -4.246 -6.614 1.00 87.69 78 GLU A N 1
ATOM 599 C CA . GLU A 1 78 ? 11.660 -5.376 -7.390 1.00 87.69 78 GLU A CA 1
ATOM 600 C C . GLU A 1 78 ? 11.903 -6.564 -6.447 1.00 87.69 78 GLU A C 1
ATOM 602 O O . GLU A 1 78 ? 12.750 -6.504 -5.553 1.00 87.69 78 GLU A O 1
ATOM 607 N N . GLY A 1 79 ? 11.108 -7.625 -6.608 1.00 86.75 79 GLY A N 1
ATOM 608 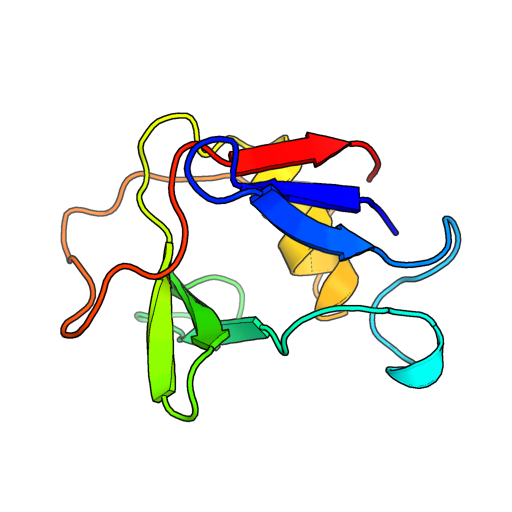C CA . GLY A 1 79 ? 11.125 -8.800 -5.731 1.00 86.75 79 GLY A CA 1
ATOM 609 C C . GLY A 1 79 ? 10.287 -8.689 -4.451 1.00 86.75 79 GLY A C 1
ATOM 610 O O . GLY A 1 79 ? 10.379 -9.583 -3.612 1.00 86.75 79 GLY A O 1
ATOM 611 N N . ALA A 1 80 ? 9.468 -7.644 -4.285 1.00 91.25 80 ALA A N 1
ATOM 612 C CA . ALA A 1 80 ? 8.463 -7.620 -3.226 1.00 91.25 80 ALA A CA 1
ATOM 613 C C . ALA A 1 80 ? 7.450 -8.754 -3.445 1.00 91.25 80 ALA A C 1
ATOM 615 O O . ALA A 1 80 ? 6.946 -8.940 -4.555 1.00 91.25 80 ALA A O 1
ATOM 616 N N . THR A 1 81 ? 7.182 -9.509 -2.380 1.00 91.75 81 THR A N 1
ATOM 617 C CA . THR A 1 81 ? 6.260 -10.648 -2.389 1.00 91.75 81 THR A CA 1
ATOM 618 C C . THR A 1 81 ? 5.314 -10.559 -1.211 1.00 91.75 81 THR A C 1
ATOM 620 O O . THR A 1 81 ? 5.750 -10.246 -0.096 1.00 91.75 81 THR A O 1
ATOM 623 N N . PHE A 1 82 ? 4.062 -10.926 -1.431 1.00 90.56 82 PHE A N 1
ATOM 624 C CA . PHE A 1 82 ? 3.132 -11.185 -0.356 1.00 90.56 82 PHE A CA 1
ATOM 625 C C . PHE A 1 82 ? 3.442 -12.539 0.297 1.00 90.56 82 PHE A C 1
ATOM 627 O O . PHE A 1 82 ? 3.776 -13.530 -0.356 1.00 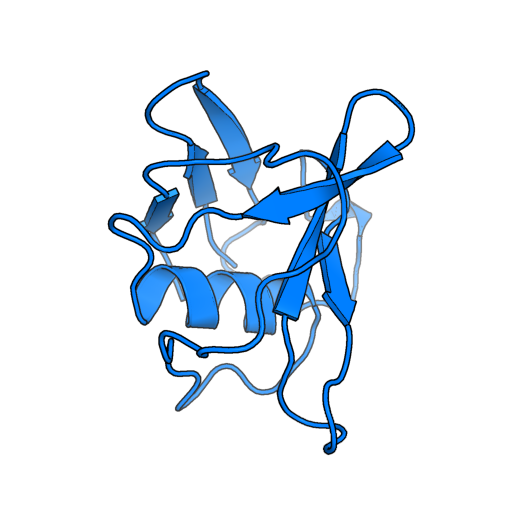90.56 82 PHE A O 1
ATOM 634 N N . LYS A 1 83 ? 3.349 -12.581 1.626 1.00 87.12 83 LYS A N 1
ATOM 635 C CA . LYS A 1 83 ? 3.371 -13.821 2.396 1.00 87.12 83 LYS A CA 1
ATOM 636 C C . LYS A 1 83 ? 2.288 -13.740 3.452 1.00 87.12 83 LYS A C 1
ATOM 638 O O . LYS A 1 83 ? 2.388 -12.905 4.351 1.00 87.12 83 LYS A O 1
ATOM 643 N N . ALA A 1 84 ? 1.313 -14.640 3.367 1.00 76.94 84 ALA A N 1
ATOM 644 C CA . ALA A 1 84 ? 0.342 -14.834 4.432 1.00 76.94 84 ALA A CA 1
ATOM 645 C C . ALA A 1 84 ? 1.104 -15.174 5.721 1.00 76.94 84 ALA A C 1
ATOM 647 O O . ALA A 1 84 ? 1.830 -16.171 5.795 1.00 76.94 84 ALA A O 1
ATOM 648 N N . TYR A 1 85 ? 1.019 -14.288 6.710 1.00 70.75 85 TYR A N 1
ATOM 649 C CA . TYR A 1 85 ? 1.747 -14.416 7.965 1.00 70.75 85 TYR A CA 1
ATOM 650 C C . TYR A 1 85 ? 0.783 -14.816 9.082 1.00 70.75 85 TYR A C 1
ATOM 652 O O . TYR A 1 85 ? -0.248 -14.183 9.274 1.00 70.75 85 TYR A O 1
ATOM 660 N N . LEU A 1 86 ? 1.152 -15.829 9.874 1.00 58.97 86 LEU A N 1
ATOM 661 C CA . LEU A 1 86 ? 0.333 -16.370 10.974 1.00 58.97 86 LEU A CA 1
ATOM 662 C C . LEU A 1 86 ? 0.235 -15.447 12.209 1.00 58.97 86 LEU A C 1
ATOM 664 O O . LEU A 1 86 ? -0.368 -15.817 13.213 1.00 58.97 86 LEU A O 1
ATOM 668 N N . GLY A 1 87 ? 0.837 -14.257 12.165 1.00 61.59 87 GLY A N 1
ATOM 669 C CA . GLY A 1 87 ? 0.688 -13.218 13.183 1.00 61.59 87 GLY A CA 1
ATOM 670 C C . GLY A 1 87 ? -0.141 -12.060 12.647 1.00 61.59 87 GLY A C 1
ATOM 671 O O . GLY A 1 87 ? 0.415 -11.088 12.131 1.00 61.59 87 GLY A O 1
ATOM 672 N N . GLY A 1 88 ? -1.463 -12.177 12.774 1.00 64.75 88 GLY A N 1
ATOM 673 C CA . GLY A 1 88 ? -2.398 -11.115 12.413 1.00 64.75 88 GLY A CA 1
ATOM 674 C C . GLY A 1 88 ? -2.061 -9.798 13.115 1.00 64.75 88 GLY A C 1
ATOM 675 O O . GLY A 1 88 ? -1.512 -9.775 14.221 1.00 64.75 88 GLY A O 1
ATOM 676 N N . GLY A 1 89 ? -2.363 -8.678 12.460 1.00 68.38 89 GLY A N 1
ATOM 677 C CA . GLY A 1 89 ? -2.382 -7.400 13.163 1.00 68.38 89 GLY A CA 1
ATOM 678 C C . GLY A 1 89 ? -3.516 -7.368 14.188 1.00 68.38 89 GLY A C 1
ATOM 679 O O . GLY A 1 89 ? -4.479 -8.124 14.103 1.00 68.38 89 GLY A O 1
ATOM 680 N N . THR A 1 90 ? -3.393 -6.493 15.178 1.00 71.50 90 THR A N 1
ATOM 681 C CA . THR A 1 90 ? -4.485 -6.171 16.100 1.00 71.50 90 THR A CA 1
ATOM 682 C C . THR A 1 90 ? -5.160 -4.887 15.633 1.00 71.50 90 THR A C 1
ATOM 684 O O . THR A 1 90 ? -4.449 -3.930 15.328 1.00 71.50 90 THR A O 1
ATOM 687 N N . GLY A 1 91 ? -6.489 -4.832 15.642 1.00 76.31 91 GLY A N 1
ATOM 688 C CA . GLY A 1 91 ? -7.257 -3.649 15.243 1.00 76.31 91 GLY A CA 1
ATOM 689 C C . GLY A 1 91 ? -8.226 -3.944 14.102 1.00 76.31 91 GLY A C 1
ATOM 690 O O . GLY A 1 91 ? -8.507 -5.107 13.813 1.00 76.31 91 GLY A O 1
ATOM 691 N N . ASP A 1 92 ? -8.739 -2.882 13.486 1.00 88.00 92 ASP A N 1
ATOM 692 C CA . ASP A 1 92 ? -9.718 -2.972 12.405 1.00 88.00 92 ASP A CA 1
ATOM 693 C C . ASP A 1 92 ? -9.063 -3.414 11.091 1.00 88.00 92 ASP A C 1
ATOM 695 O O . ASP A 1 92 ? -7.947 -2.999 10.765 1.00 88.00 92 ASP A O 1
ATOM 699 N N . ILE A 1 93 ? -9.784 -4.220 10.313 1.00 90.94 93 ILE A N 1
ATOM 700 C CA . ILE A 1 93 ? -9.469 -4.482 8.907 1.00 90.94 93 ILE A CA 1
ATOM 701 C C . ILE A 1 93 ? -10.153 -3.383 8.095 1.00 90.94 93 ILE A C 1
ATOM 703 O O . ILE A 1 93 ? -11.381 -3.305 8.070 1.00 90.94 93 ILE A O 1
ATOM 707 N N . TRP A 1 94 ? -9.364 -2.511 7.467 1.00 93.44 94 TRP A N 1
ATOM 708 C CA . TRP A 1 94 ? -9.902 -1.394 6.686 1.00 93.44 94 TRP A CA 1
ATOM 709 C C . TRP A 1 94 ? -10.098 -1.718 5.220 1.00 93.44 94 TRP A C 1
ATOM 711 O O . TRP A 1 94 ? -11.013 -1.167 4.612 1.00 93.44 94 TRP A O 1
ATOM 721 N N . LEU A 1 95 ? -9.215 -2.547 4.666 1.00 93.12 95 LEU A N 1
ATOM 722 C CA . LEU A 1 95 ? -9.231 -2.889 3.254 1.00 93.12 95 LEU A CA 1
ATOM 723 C C . LEU A 1 95 ? -9.273 -4.397 3.058 1.00 93.12 95 LEU A C 1
ATOM 725 O O . LEU A 1 95 ? -8.637 -5.131 3.818 1.00 93.12 95 LEU A O 1
ATOM 729 N N . ASP A 1 96 ? -9.989 -4.821 2.026 1.00 93.75 96 ASP A N 1
ATOM 730 C CA . ASP A 1 96 ? -10.215 -6.223 1.683 1.00 93.75 96 ASP A CA 1
ATOM 731 C C . ASP A 1 96 ? -10.315 -6.403 0.156 1.00 93.75 96 ASP A C 1
ATOM 733 O O . ASP A 1 96 ? -10.612 -5.448 -0.572 1.00 93.75 96 ASP A O 1
ATOM 737 N N . ASP A 1 97 ? -10.024 -7.607 -0.337 1.00 94.25 97 ASP A N 1
ATOM 738 C CA . ASP A 1 97 ? -9.994 -7.959 -1.762 1.00 94.25 97 ASP A CA 1
ATOM 739 C C . ASP A 1 97 ? -9.236 -6.935 -2.628 1.00 94.25 97 ASP A C 1
ATOM 741 O O . ASP A 1 97 ? -9.786 -6.323 -3.560 1.00 94.25 97 ASP A O 1
ATOM 745 N N . MET A 1 98 ? -7.961 -6.705 -2.311 1.00 95.31 98 MET A N 1
ATOM 746 C CA . MET A 1 98 ? -7.167 -5.708 -3.024 1.00 95.31 98 MET A CA 1
ATOM 747 C C . MET A 1 98 ? -7.000 -6.062 -4.508 1.00 95.31 98 MET A C 1
ATOM 749 O O . MET A 1 98 ? -6.919 -7.214 -4.928 1.00 95.31 98 MET A O 1
ATOM 753 N N . GLY A 1 99 ? -7.014 -5.026 -5.345 1.00 96.06 99 GLY A N 1
ATOM 754 C CA . GLY A 1 99 ? -6.717 -5.150 -6.763 1.00 96.06 99 GLY A CA 1
ATOM 755 C C . GLY A 1 99 ? -5.883 -3.984 -7.248 1.00 96.06 99 GLY A C 1
ATOM 756 O O . GLY A 1 99 ? -6.435 -2.952 -7.646 1.00 96.06 99 GLY A O 1
ATOM 757 N N . CYS A 1 100 ? -4.567 -4.150 -7.232 1.00 95.62 100 CYS A N 1
ATOM 758 C CA . CYS A 1 100 ? -3.635 -3.166 -7.745 1.00 95.62 100 CYS A CA 1
ATOM 759 C C . CYS A 1 100 ? -3.271 -3.395 -9.216 1.00 95.62 100 CYS A C 1
ATOM 761 O O . CYS A 1 100 ? -3.228 -4.508 -9.736 1.00 95.62 100 CYS A O 1
ATOM 763 N N . VAL A 1 101 ? -2.979 -2.291 -9.900 1.00 93.88 101 VAL A N 1
ATOM 764 C CA . VAL A 1 101 ? -2.397 -2.262 -11.241 1.00 93.88 101 VAL A CA 1
ATOM 765 C C . VAL A 1 101 ? -1.208 -1.311 -11.275 1.00 93.88 101 VAL A C 1
ATOM 767 O O . VAL A 1 101 ? -1.219 -0.246 -10.650 1.00 93.88 101 VAL A O 1
ATOM 770 N N . GLY A 1 102 ? -0.197 -1.683 -12.056 1.00 86.94 102 GLY A N 1
ATOM 771 C CA . GLY A 1 102 ? 1.077 -0.975 -12.133 1.00 86.94 102 GLY A CA 1
ATOM 772 C C . GLY A 1 102 ? 2.173 -1.663 -11.325 1.00 86.94 102 GLY A C 1
ATOM 773 O O . GLY A 1 102 ? 1.949 -2.676 -10.667 1.00 86.94 102 GLY A O 1
ATOM 774 N N . THR A 1 103 ? 3.375 -1.106 -11.426 1.00 64.38 103 THR A N 1
ATOM 775 C CA . THR A 1 103 ? 4.585 -1.554 -10.733 1.00 64.38 103 THR A CA 1
ATOM 776 C C . THR A 1 103 ? 5.476 -0.372 -10.454 1.00 64.38 103 THR A C 1
ATOM 778 O O . THR A 1 103 ? 5.215 0.775 -10.904 1.00 64.38 103 THR A O 1
#

pLDDT: mean 87.34, std 8.64, range [58.97, 96.06]

Organism: Owenia fusiformis (NCBI:txid6347)

Sequence (103 aa):
GGTCKDRVNGYTCSCVPEYNGQDNYKCTGPNIRVVHVGGSTWGRLEVYYNNAWGTVCDDYFDDIDAKVACKHLGMSYEGATFKAYLGGGTGDIWLDDMGCVGT

Secondary structure (DSSP, 8-state):
-EEEEETTT--EEEE-TT--SS-GGGEES--EEEE-SSSSS--EEEEEETTEEEEE--TT--HHHHHHHHHHTTS--TT------SSPPSS-EEE-SEEEEE-

Foldseek 3Di:
DKKKAFPPPGFIKDFDQPQQAPDPVRIDGWDKDFDDDPDDQHHFIWTQDPNDIDGADPALCWLQNQLVRCRNNNGPSVPGTDDDDPDDDPDDHDGYNMDMDHD

Radius of gyration: 12.42 Å; chains: 1; bounding box: 30×32×29 Å

InterPro domains:
  IPR000152 EGF-type aspartate/asparagine hydroxylation site [PS00010] (4-15)
  IPR000742 EGF-like domain [PS50026] (1-28)
  IPR001190 SRCR domain [PF00530] (41-102)
  IPR001190 SRCR domain [PR00258] (32-48)
  IPR001190 SRCR domain [PR00258] (51-62)
  IPR001190 SRCR domain [PR00258] (66-76)
  IPR001190 SRCR domain [PR00258] (96-103)
  IPR001190 SRCR domain [PS00420] (37-74)
  IPR001190 SRCR domain [PS50287] (32-103)
  IPR001190 SRCR domain [SM00202] (32-103)
  IPR036772 SRCR-like domain superfamily [G3DSA:3.10.250.10] (24-103)
  IPR036772 SRCR-like domain superfamily [SSF56487] (30-103)